Protein AF-A0AAN8WSK9-F1 (afdb_monomer_lite)

Organism: 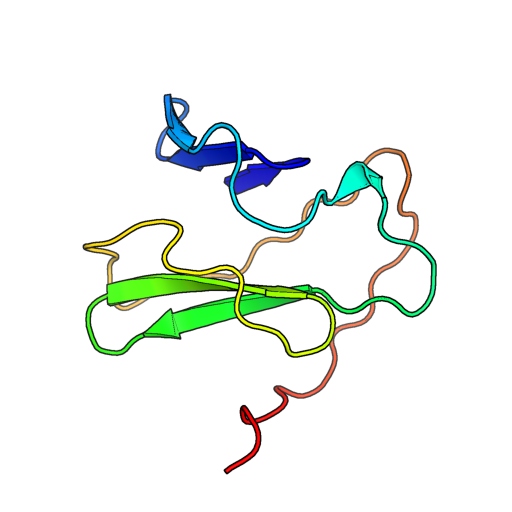Halocaridina rubra (NCBI:txid373956)

pLDDT: mean 88.68, std 9.56, range [41.25, 95.81]

InterPro domains:
  IPR006573 Neuralized homology repeat (NHR) domain [PF07177] (26-77)
  IPR006573 Neuralized homology repeat (NHR) domain [PS51065] (1-79)
  IPR013320 Concanavalin A-like lectin/glucanase domain superfamily [SSF49899] (9-77)
  IPR037962 Neuralized [PTHR12429] (16-77)
  IPR043136 B30.2/SPRY domain superfamily [G3DSA:2.60.120.920] (1-76)

Foldseek 3Di:
DDAQQFADDPNDTPDPHQAHGPVPDDPPKDKDWDQDPQGFIWIDINLHTSDTRDGDHDPDDDDDDDDDDPDDDDDDDDDDDNDD

Sequence (84 aa):
IMLGQGVLRDGRSLHEAYGCDLDKLVEGDRVGVMRTSQGDLKFYVNGECQGIAAGNLPQILYAVVDMYGKCAQVTLTAPSTPDS

Structure (mmCIF, N/CA/C/O backbone):
data_AF-A0AAN8WSK9-F1
#
_entry.id   AF-A0AAN8WSK9-F1
#
loop_
_atom_site.group_PDB
_atom_site.id
_atom_site.type_symbol
_atom_site.label_atom_id
_atom_site.label_alt_id
_atom_site.label_comp_id
_atom_site.label_asym_id
_atom_site.label_entity_id
_atom_site.label_seq_id
_atom_site.pdbx_PDB_ins_code
_atom_site.Cartn_x
_atom_site.Cartn_y
_atom_site.Cartn_z
_atom_site.occupancy
_atom_site.B_iso_or_equiv
_atom_site.auth_seq_id
_atom_site.auth_comp_id
_atom_site.auth_asym_id
_atom_site.auth_atom_id
_atom_site.pdbx_PDB_model_num
ATOM 1 N N . ILE A 1 1 ? -6.725 6.669 -0.810 1.00 87.75 1 ILE A N 1
ATOM 2 C CA . ILE A 1 1 ? -6.225 6.073 -2.072 1.00 87.75 1 ILE A CA 1
ATOM 3 C C . ILE A 1 1 ? -4.736 6.359 -2.141 1.00 87.75 1 ILE A C 1
ATOM 5 O O . ILE A 1 1 ? -4.363 7.481 -1.821 1.00 87.75 1 ILE A O 1
ATOM 9 N N . MET A 1 2 ? -3.912 5.375 -2.493 1.00 89.62 2 MET A N 1
ATOM 10 C CA . MET A 1 2 ? -2.500 5.593 -2.824 1.00 89.62 2 MET A CA 1
ATOM 11 C C . MET A 1 2 ? -2.340 5.499 -4.345 1.00 89.62 2 MET A C 1
ATOM 13 O O . MET A 1 2 ? -2.978 4.646 -4.957 1.00 89.62 2 MET A O 1
ATOM 17 N N . LEU A 1 3 ? -1.556 6.392 -4.946 1.00 89.00 3 LEU A N 1
ATOM 18 C CA . LEU A 1 3 ? -1.300 6.458 -6.390 1.00 89.00 3 LEU A CA 1
ATOM 19 C C . LEU A 1 3 ? 0.110 6.998 -6.631 1.00 89.00 3 LEU A C 1
ATOM 21 O O . LEU A 1 3 ? 0.442 8.060 -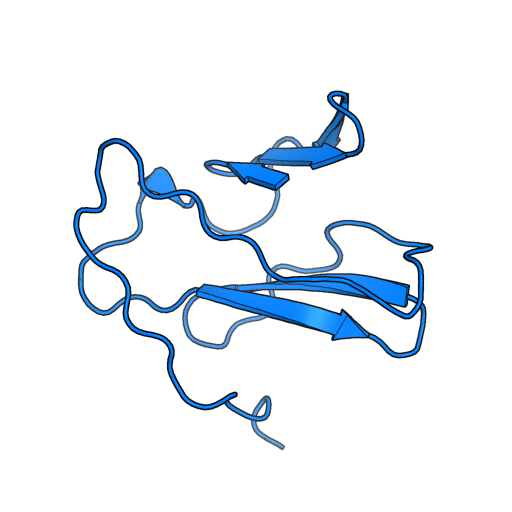6.115 1.00 89.00 3 LEU A O 1
ATOM 25 N N . GLY A 1 4 ? 0.944 6.293 -7.395 1.00 88.31 4 GLY A N 1
ATOM 26 C CA . GLY A 1 4 ? 2.369 6.629 -7.490 1.00 88.31 4 GLY A CA 1
ATOM 27 C C . GLY A 1 4 ? 2.994 6.732 -6.091 1.00 88.31 4 GLY A C 1
ATOM 28 O O . GLY A 1 4 ? 2.926 5.775 -5.321 1.00 88.31 4 GLY A O 1
ATOM 29 N N . GLN A 1 5 ? 3.504 7.914 -5.726 1.00 89.88 5 GLN A N 1
ATOM 30 C CA . GLN A 1 5 ? 3.960 8.248 -4.362 1.00 89.88 5 GLN A CA 1
ATOM 31 C C . GLN A 1 5 ? 2.941 9.063 -3.540 1.00 89.88 5 GLN A C 1
ATOM 33 O O . GLN A 1 5 ? 3.234 9.503 -2.436 1.00 89.88 5 GLN A O 1
ATOM 38 N N . GLY A 1 6 ? 1.748 9.332 -4.058 1.00 91.88 6 GLY A N 1
ATOM 39 C CA . GLY A 1 6 ? 0.747 10.174 -3.409 1.00 91.88 6 GLY A CA 1
ATOM 40 C C . GLY A 1 6 ? -0.246 9.393 -2.550 1.00 91.88 6 GLY A C 1
ATOM 41 O O . GLY A 1 6 ? -0.629 8.270 -2.881 1.00 91.88 6 GLY A O 1
ATOM 42 N N . VAL A 1 7 ? -0.743 10.023 -1.482 1.00 94.44 7 VAL A N 1
ATOM 43 C CA . VAL A 1 7 ? -1.899 9.551 -0.705 1.00 94.44 7 VAL A CA 1
ATOM 44 C C . VAL A 1 7 ? -2.991 10.612 -0.716 1.00 94.44 7 VAL A C 1
ATOM 46 O O . VAL A 1 7 ? -2.789 11.739 -0.269 1.00 94.44 7 VAL A O 1
ATOM 49 N N . LEU A 1 8 ? -4.178 10.216 -1.171 1.00 93.25 8 LEU A N 1
ATOM 50 C CA . LEU A 1 8 ? -5.398 11.017 -1.153 1.00 93.25 8 LEU A CA 1
ATOM 51 C C . LEU A 1 8 ? -6.372 10.509 -0.085 1.00 93.25 8 LEU A C 1
ATOM 53 O O . LEU A 1 8 ? -6.620 9.299 0.019 1.00 93.25 8 LEU A O 1
ATOM 57 N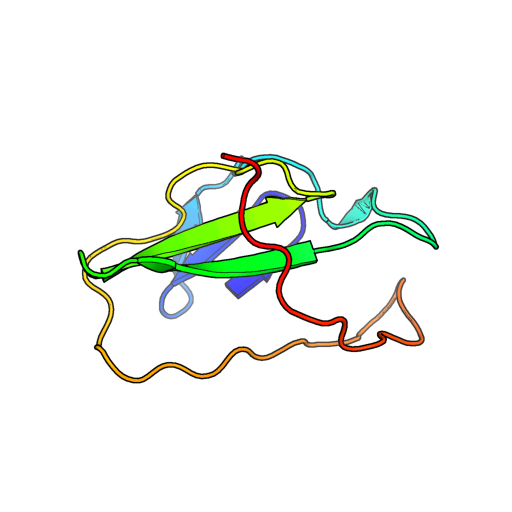 N . ARG A 1 9 ? -7.017 11.437 0.624 1.00 92.12 9 ARG A N 1
ATOM 58 C CA . ARG A 1 9 ? -8.181 11.182 1.484 1.00 92.12 9 ARG A CA 1
ATOM 59 C C . ARG A 1 9 ? -9.303 12.138 1.095 1.00 92.12 9 ARG A C 1
ATOM 61 O O . ARG A 1 9 ? -9.082 13.342 1.034 1.00 92.12 9 ARG A O 1
ATOM 68 N N . ASP A 1 10 ? -10.484 11.596 0.804 1.00 89.62 10 ASP A N 1
ATOM 69 C CA . ASP A 1 10 ? -11.674 12.376 0.427 1.00 89.62 10 ASP A CA 1
ATOM 70 C C . ASP A 1 10 ? -11.403 13.369 -0.726 1.00 89.62 10 ASP A C 1
ATOM 72 O O . ASP A 1 10 ? -11.847 14.515 -0.718 1.00 89.62 10 ASP A O 1
ATOM 76 N N . GLY A 1 11 ? -10.598 12.935 -1.706 1.00 88.56 11 GLY A N 1
ATOM 77 C CA . GLY A 1 11 ? -10.198 13.735 -2.870 1.00 88.56 11 GLY A CA 1
ATOM 78 C C . GLY A 1 11 ? -9.108 14.783 -2.612 1.00 88.56 11 GLY A C 1
ATOM 79 O O . GLY A 1 11 ? -8.751 15.512 -3.532 1.00 88.56 11 GLY A O 1
ATOM 80 N N . ARG A 1 12 ? -8.558 14.874 -1.395 1.00 91.00 12 ARG A N 1
ATOM 81 C CA . ARG A 1 12 ? -7.505 15.836 -1.025 1.00 91.00 12 ARG A CA 1
ATOM 82 C C . ARG A 1 12 ? -6.160 15.146 -0.826 1.00 91.00 12 ARG A C 1
ATOM 84 O O . ARG A 1 12 ? -6.113 14.064 -0.240 1.00 91.00 12 ARG A O 1
ATOM 91 N N . SER A 1 13 ? -5.082 15.788 -1.280 1.00 91.50 13 SER A N 1
ATOM 92 C CA . SER A 1 13 ? -3.708 15.322 -1.047 1.00 91.50 13 SER A CA 1
ATOM 93 C C . SER A 1 13 ? -3.373 15.402 0.436 1.00 91.50 13 SER A C 1
ATOM 95 O O . SER A 1 13 ? -3.498 16.460 1.050 1.00 91.50 13 SER A O 1
ATOM 97 N N . LEU A 1 14 ? -2.999 14.261 1.008 1.00 91.69 14 LEU A N 1
ATOM 98 C CA . LEU A 1 14 ? -2.514 14.143 2.379 1.00 91.69 14 LEU A CA 1
ATOM 99 C C . LEU A 1 14 ? -0.991 13.982 2.402 1.00 91.69 14 LEU A C 1
ATOM 101 O O . LEU A 1 14 ? -0.325 14.561 3.255 1.00 91.69 14 LEU A O 1
ATOM 105 N N . HIS A 1 15 ? -0.449 13.236 1.436 1.00 89.75 15 HIS A N 1
ATOM 106 C CA . HIS A 1 15 ? 0.986 13.088 1.214 1.00 89.75 15 HIS A CA 1
ATOM 107 C C . HIS A 1 15 ? 1.295 13.145 -0.282 1.00 89.75 15 HIS A C 1
ATOM 109 O O . HIS A 1 15 ? 0.605 12.505 -1.072 1.00 89.75 15 HIS A O 1
ATOM 115 N N . GLU A 1 16 ? 2.359 13.855 -0.654 1.00 86.62 16 GLU A N 1
ATOM 116 C CA . GLU A 1 16 ? 2.823 13.960 -2.049 1.00 86.62 16 GLU A CA 1
ATOM 117 C C . GLU A 1 16 ? 4.034 13.057 -2.348 1.00 86.62 16 GLU A C 1
ATOM 119 O O . GLU A 1 16 ? 4.295 12.744 -3.504 1.00 86.62 16 GLU A O 1
ATOM 124 N N . ALA A 1 17 ? 4.748 12.610 -1.308 1.00 88.19 17 ALA A N 1
ATOM 125 C CA . ALA A 1 17 ? 5.930 11.748 -1.399 1.00 88.19 17 ALA A CA 1
ATOM 126 C C . ALA A 1 17 ? 5.906 10.655 -0.312 1.00 88.19 17 ALA A C 1
ATOM 128 O O . ALA A 1 17 ? 6.787 10.552 0.541 1.00 88.19 17 ALA A O 1
ATOM 129 N N . TYR A 1 18 ? 4.834 9.874 -0.298 1.00 88.12 18 TYR A N 1
ATOM 130 C CA . TYR A 1 18 ? 4.642 8.726 0.574 1.00 88.12 18 TYR A CA 1
ATOM 131 C C . TYR A 1 18 ? 5.343 7.485 0.009 1.00 88.12 18 TYR A C 1
ATOM 133 O O . TYR A 1 18 ? 4.828 6.808 -0.878 1.00 88.12 18 TYR A O 1
ATOM 141 N N . GLY A 1 19 ? 6.518 7.188 0.566 1.00 88.75 19 GLY A N 1
ATOM 142 C CA . GLY A 1 19 ? 7.221 5.921 0.371 1.00 88.75 19 GLY A CA 1
ATOM 143 C C . GLY A 1 19 ? 7.554 5.582 -1.085 1.00 88.75 19 GLY A C 1
ATOM 144 O O . GLY A 1 19 ? 7.891 6.451 -1.898 1.00 88.75 19 GLY A O 1
ATOM 145 N N . CYS A 1 20 ? 7.512 4.282 -1.374 1.00 90.25 20 CYS A N 1
ATOM 146 C CA . CYS A 1 20 ? 7.786 3.716 -2.686 1.00 90.25 20 CYS A CA 1
ATOM 147 C C . CYS A 1 20 ? 6.749 4.154 -3.730 1.00 90.25 20 CYS A C 1
ATOM 149 O O . CYS A 1 20 ? 5.556 4.263 -3.453 1.00 90.25 20 CYS A O 1
ATOM 151 N N . ASP A 1 21 ? 7.231 4.373 -4.950 1.00 90.38 21 ASP A N 1
ATOM 152 C CA . ASP A 1 21 ? 6.416 4.762 -6.089 1.00 90.38 21 ASP A CA 1
ATOM 153 C C . ASP A 1 21 ? 5.735 3.542 -6.713 1.00 90.38 21 ASP A C 1
ATOM 155 O O . ASP A 1 21 ? 6.404 2.689 -7.304 1.00 90.38 21 ASP A O 1
ATOM 159 N N . LEU A 1 22 ? 4.404 3.481 -6.620 1.00 88.38 22 LEU A N 1
ATOM 160 C CA . LEU A 1 22 ? 3.622 2.400 -7.222 1.00 88.38 22 LEU A CA 1
ATOM 161 C C . LEU A 1 22 ? 3.834 2.291 -8.743 1.00 88.38 22 LEU A C 1
ATOM 163 O O . LEU A 1 22 ? 3.683 1.206 -9.297 1.00 88.38 22 LEU A O 1
ATOM 167 N N . ASP A 1 23 ? 4.231 3.375 -9.420 1.00 89.25 23 ASP A N 1
ATOM 168 C CA . ASP A 1 23 ? 4.501 3.372 -10.862 1.00 89.25 23 ASP A CA 1
ATOM 169 C C . ASP A 1 23 ? 5.771 2.614 -11.269 1.00 89.25 23 ASP A C 1
ATOM 171 O O . ASP A 1 23 ? 5.975 2.381 -12.469 1.00 89.25 23 ASP A O 1
ATOM 175 N N . LYS A 1 24 ? 6.618 2.267 -10.292 1.00 90.38 24 LYS A N 1
ATOM 176 C CA . LYS A 1 24 ? 7.885 1.547 -10.477 1.00 90.38 24 LYS A CA 1
ATOM 177 C C . LYS A 1 24 ? 7.792 0.062 -10.139 1.00 90.38 24 LYS A C 1
ATOM 179 O O . LYS A 1 24 ? 8.782 -0.640 -10.328 1.00 90.38 24 LYS A O 1
ATOM 184 N N . LEU A 1 25 ? 6.647 -0.398 -9.638 1.00 90.81 25 LEU A N 1
ATOM 185 C CA . LEU A 1 25 ? 6.453 -1.804 -9.309 1.00 90.81 25 LEU A CA 1
ATOM 186 C C . LEU A 1 25 ? 6.435 -2.656 -10.576 1.00 90.81 25 LEU A C 1
ATOM 188 O O . LEU A 1 25 ? 5.889 -2.259 -11.609 1.00 90.81 25 LEU A O 1
ATOM 192 N N . VAL A 1 26 ? 7.023 -3.840 -10.473 1.00 91.88 26 VAL A N 1
ATOM 193 C CA . VAL A 1 26 ? 7.109 -4.819 -11.557 1.00 91.88 26 VAL A CA 1
ATOM 194 C C . VAL A 1 26 ? 6.461 -6.140 -11.150 1.00 91.88 26 VAL A C 1
ATOM 196 O O . VAL A 1 26 ? 6.020 -6.329 -10.016 1.00 91.88 26 VAL A O 1
ATOM 199 N N . GLU A 1 27 ? 6.363 -7.069 -12.099 1.00 91.88 27 GLU A N 1
ATOM 200 C CA . GLU A 1 27 ? 5.853 -8.408 -11.819 1.00 91.88 27 GLU A CA 1
ATOM 201 C C . GLU A 1 27 ? 6.638 -9.070 -10.674 1.00 91.88 27 GLU A C 1
ATOM 203 O O . GLU A 1 27 ? 7.868 -9.087 -10.667 1.00 91.88 27 GLU A O 1
ATOM 208 N N . GLY A 1 28 ? 5.905 -9.617 -9.701 1.00 91.56 28 GLY A N 1
ATOM 209 C CA . GLY A 1 28 ? 6.464 -10.246 -8.503 1.00 91.56 28 GLY A CA 1
ATOM 210 C C . GLY A 1 28 ? 6.517 -9.339 -7.270 1.00 91.56 28 GLY A C 1
ATOM 211 O O . GLY A 1 28 ? 6.564 -9.867 -6.153 1.00 91.56 28 GLY A O 1
ATOM 212 N N . ASP A 1 29 ? 6.432 -8.016 -7.441 1.00 93.44 29 ASP A N 1
ATOM 213 C CA . ASP A 1 29 ? 6.316 -7.094 -6.311 1.00 93.44 29 ASP A CA 1
ATOM 214 C C . ASP A 1 29 ? 4.967 -7.249 -5.600 1.00 93.44 29 ASP A C 1
ATOM 216 O O . ASP A 1 29 ? 3.930 -7.553 -6.197 1.00 93.44 29 ASP A O 1
ATOM 220 N N . ARG A 1 30 ? 4.978 -7.033 -4.284 1.00 93.38 30 ARG A N 1
ATOM 221 C CA . ARG A 1 30 ? 3.811 -7.203 -3.415 1.00 93.38 30 ARG A CA 1
ATOM 222 C C . ARG A 1 30 ? 3.469 -5.906 -2.708 1.00 93.38 30 ARG A C 1
ATOM 224 O O . ARG A 1 30 ? 4.315 -5.330 -2.029 1.00 93.38 30 ARG A O 1
ATOM 231 N N . VAL A 1 31 ? 2.203 -5.506 -2.793 1.00 93.19 31 VAL A N 1
ATOM 232 C CA . VAL A 1 31 ? 1.657 -4.373 -2.040 1.00 93.19 31 VAL A CA 1
ATOM 233 C C . VAL A 1 31 ? 0.707 -4.887 -0.968 1.00 93.19 31 VAL A C 1
ATOM 235 O O . VAL A 1 31 ? -0.200 -5.670 -1.247 1.00 93.19 31 VAL A O 1
ATOM 238 N N . GLY A 1 32 ? 0.913 -4.433 0.263 1.00 93.44 32 GLY A N 1
ATOM 239 C CA . GLY A 1 32 ? 0.041 -4.704 1.399 1.00 93.44 32 GLY A CA 1
ATOM 240 C C . GLY A 1 32 ? -0.626 -3.433 1.911 1.00 93.44 32 GLY A C 1
ATOM 241 O O . GLY A 1 32 ? -0.082 -2.335 1.794 1.00 93.44 32 GLY A O 1
ATOM 242 N N . VAL A 1 33 ? -1.794 -3.587 2.530 1.00 93.31 33 VAL A N 1
ATOM 243 C CA . VAL A 1 33 ? -2.493 -2.514 3.244 1.00 93.31 33 VAL A CA 1
ATOM 244 C C . VAL A 1 33 ? -2.943 -3.025 4.606 1.00 93.31 33 VAL A C 1
ATOM 246 O O . VAL A 1 33 ? -3.461 -4.133 4.723 1.00 93.31 33 VAL A O 1
ATOM 249 N N . MET A 1 34 ? -2.744 -2.217 5.644 1.00 93.25 34 MET A N 1
ATOM 250 C CA . MET A 1 34 ? -3.127 -2.563 7.008 1.00 93.25 34 MET A CA 1
ATOM 251 C C . MET A 1 34 ? -3.744 -1.367 7.718 1.00 93.25 34 MET A C 1
ATOM 253 O O . MET A 1 34 ? -3.199 -0.262 7.693 1.00 93.25 34 MET A O 1
ATOM 257 N N . ARG A 1 35 ? -4.854 -1.619 8.413 1.00 94.38 35 ARG A N 1
ATOM 258 C CA . ARG A 1 35 ? -5.386 -0.720 9.436 1.00 94.38 35 ARG A CA 1
ATOM 259 C C . ARG A 1 35 ? -4.893 -1.188 10.804 1.00 94.38 35 ARG A C 1
ATOM 261 O O . ARG A 1 35 ? -5.176 -2.315 11.203 1.00 94.38 35 ARG A O 1
ATOM 268 N N . THR A 1 36 ? -4.191 -0.334 11.539 1.00 93.62 36 THR A N 1
ATOM 269 C CA . THR A 1 36 ? -3.758 -0.632 12.912 1.00 93.62 36 THR A CA 1
ATOM 270 C C . THR A 1 36 ? -4.940 -0.582 13.887 1.00 93.62 36 THR A C 1
ATOM 272 O O . THR A 1 36 ? -5.991 -0.002 13.601 1.00 93.62 36 THR A O 1
ATOM 275 N N . SER A 1 37 ? -4.767 -1.140 15.087 1.00 93.06 37 SER A N 1
ATOM 276 C CA . SER A 1 37 ? -5.747 -1.005 16.176 1.00 93.06 37 SER A CA 1
ATOM 277 C C . SER A 1 37 ? -5.982 0.455 16.587 1.00 93.06 37 SER A C 1
ATOM 279 O O . SER A 1 37 ? -7.106 0.800 16.946 1.00 93.06 37 SER A O 1
ATOM 281 N N . GLN A 1 38 ? -4.967 1.315 16.440 1.00 94.88 38 GLN A N 1
ATOM 282 C CA . GLN A 1 38 ? -5.030 2.760 16.702 1.00 94.88 38 GLN A CA 1
ATOM 283 C C . GLN A 1 38 ? -5.754 3.554 15.598 1.00 94.88 38 GLN A C 1
ATOM 285 O O . GLN A 1 38 ? -5.984 4.749 15.742 1.00 94.88 38 GLN A O 1
ATOM 290 N N . GLY A 1 39 ? -6.161 2.898 14.504 1.00 95.31 39 GLY A N 1
ATOM 291 C CA . GLY A 1 39 ? -6.858 3.551 13.396 1.00 95.31 39 GLY A CA 1
ATOM 292 C C . GLY A 1 39 ? -5.934 4.214 12.376 1.00 95.31 39 GLY A C 1
ATOM 293 O O . GLY A 1 39 ? -6.395 5.085 11.639 1.00 95.31 39 GLY A O 1
ATOM 294 N N . ASP A 1 40 ? -4.670 3.793 12.303 1.00 95.81 40 ASP A N 1
ATOM 295 C CA . ASP A 1 40 ? -3.732 4.236 11.269 1.00 95.81 40 ASP A CA 1
ATOM 296 C C . ASP A 1 40 ? -3.789 3.322 10.047 1.00 95.81 40 ASP A C 1
ATOM 298 O O . ASP A 1 40 ? -3.825 2.098 10.179 1.00 95.81 40 ASP A O 1
ATOM 302 N N . LEU A 1 41 ? -3.721 3.906 8.856 1.00 94.81 41 LEU A N 1
ATOM 303 C CA . LEU A 1 41 ? -3.482 3.208 7.600 1.00 94.81 41 LEU A CA 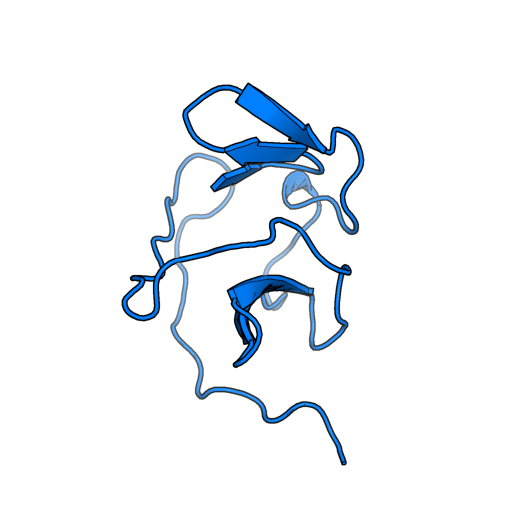1
ATOM 304 C C . LEU A 1 41 ? -1.991 3.161 7.312 1.00 94.81 41 LEU A C 1
ATOM 306 O O . LEU A 1 41 ? -1.325 4.197 7.322 1.00 94.81 41 LEU A O 1
ATOM 310 N N . LYS A 1 42 ? -1.487 1.977 6.989 1.00 94.56 42 LYS A N 1
ATOM 311 C CA . LYS A 1 42 ? -0.116 1.773 6.526 1.00 94.56 42 LYS A CA 1
ATOM 312 C C . LYS A 1 42 ? -0.134 0.939 5.256 1.00 94.56 42 LYS A C 1
ATOM 314 O O . LYS A 1 42 ? -0.873 -0.046 5.180 1.00 94.56 42 LYS A O 1
ATOM 319 N N . PHE A 1 43 ? 0.686 1.325 4.288 1.00 94.06 43 PHE A N 1
ATOM 320 C CA . PHE A 1 43 ? 0.988 0.500 3.127 1.00 94.06 43 PHE A CA 1
ATOM 321 C C . PHE A 1 43 ? 2.334 -0.189 3.304 1.00 94.06 43 PHE A C 1
ATOM 323 O O . PHE A 1 43 ? 3.210 0.280 4.037 1.00 94.06 43 PHE A O 1
ATOM 330 N N . TYR A 1 44 ? 2.472 -1.312 2.617 1.00 93.69 44 TYR A N 1
ATOM 331 C CA . TYR A 1 44 ? 3.659 -2.146 2.618 1.00 93.69 44 TYR A CA 1
ATOM 332 C C . TYR A 1 44 ? 4.058 -2.429 1.181 1.00 93.69 44 TYR A C 1
ATOM 334 O O . TYR A 1 44 ? 3.186 -2.711 0.363 1.00 93.69 44 TYR A O 1
ATOM 342 N N . VAL A 1 45 ? 5.353 -2.397 0.891 1.00 94.00 45 VAL A N 1
ATOM 343 C CA . VAL A 1 45 ? 5.901 -2.838 -0.395 1.00 94.00 45 VAL A CA 1
ATOM 344 C C . VAL A 1 45 ? 6.948 -3.897 -0.105 1.00 94.00 45 VAL A C 1
ATOM 346 O O . VAL A 1 45 ? 7.863 -3.658 0.674 1.00 94.00 45 VAL A O 1
ATOM 349 N N . ASN A 1 46 ? 6.767 -5.094 -0.663 1.00 92.75 46 ASN A N 1
ATOM 350 C CA . ASN A 1 46 ? 7.632 -6.256 -0.445 1.00 92.75 46 ASN A CA 1
ATOM 351 C C . ASN A 1 46 ? 7.880 -6.582 1.041 1.00 92.75 46 ASN A C 1
ATOM 353 O O . ASN A 1 46 ? 8.948 -7.046 1.420 1.00 92.75 46 ASN A O 1
ATOM 357 N N . GLY A 1 47 ? 6.866 -6.352 1.883 1.00 91.69 47 GLY A N 1
ATOM 358 C CA . GLY A 1 47 ? 6.930 -6.567 3.334 1.00 91.69 47 GLY A CA 1
ATOM 359 C C . GLY A 1 47 ? 7.418 -5.356 4.137 1.00 91.69 47 GLY A C 1
ATOM 360 O O . GLY A 1 47 ? 7.206 -5.311 5.346 1.00 91.69 47 GLY A O 1
ATOM 361 N N . GLU A 1 48 ? 7.975 -4.330 3.493 1.00 92.62 48 GLU A N 1
ATOM 362 C CA . GLU A 1 48 ? 8.482 -3.140 4.178 1.00 92.62 48 GLU A CA 1
ATOM 363 C C . GLU A 1 48 ? 7.396 -2.080 4.380 1.00 92.62 48 GLU A C 1
ATOM 365 O O . GLU A 1 48 ? 6.723 -1.653 3.436 1.00 92.62 48 GLU A O 1
ATOM 370 N N . CYS A 1 49 ? 7.246 -1.617 5.623 1.00 93.00 49 CYS A N 1
ATOM 371 C CA . CYS A 1 49 ? 6.287 -0.583 6.003 1.00 93.00 49 CYS A CA 1
ATOM 372 C C . CYS A 1 49 ? 6.684 0.789 5.437 1.00 93.00 49 CYS A C 1
ATOM 374 O O . CYS A 1 49 ? 7.742 1.315 5.765 1.00 93.00 49 CYS A O 1
ATOM 376 N N . GLN A 1 50 ? 5.777 1.426 4.694 1.00 94.19 50 GLN A N 1
ATOM 377 C CA . GLN A 1 50 ? 5.994 2.743 4.074 1.00 94.19 50 GLN A CA 1
ATOM 378 C C . GLN A 1 50 ? 5.679 3.927 5.013 1.00 94.19 50 GLN A C 1
ATOM 380 O O . GLN A 1 50 ? 5.794 5.088 4.632 1.00 94.19 50 GLN A O 1
ATOM 385 N N . GLY A 1 51 ? 5.273 3.644 6.255 1.00 94.00 51 GLY A N 1
ATOM 386 C CA . GLY A 1 51 ? 4.885 4.642 7.257 1.00 94.00 51 GLY A CA 1
ATOM 387 C C . GLY A 1 51 ? 3.370 4.844 7.353 1.00 94.00 51 GLY A C 1
ATOM 388 O O . GLY A 1 51 ? 2.590 4.122 6.730 1.00 94.00 51 GLY A O 1
ATOM 389 N N . ILE A 1 52 ? 2.938 5.808 8.170 1.00 95.25 52 ILE A N 1
ATOM 390 C CA . ILE A 1 52 ? 1.512 6.132 8.346 1.00 95.25 52 ILE A CA 1
ATOM 391 C C . ILE A 1 52 ? 1.044 6.978 7.161 1.00 95.25 52 ILE A C 1
ATOM 393 O O . ILE A 1 52 ? 1.548 8.074 6.955 1.00 95.25 52 ILE A O 1
ATOM 397 N N . ALA A 1 53 ? 0.074 6.462 6.409 1.00 94.44 53 ALA A N 1
ATOM 398 C CA . ALA A 1 53 ? -0.545 7.147 5.277 1.00 94.44 53 ALA A CA 1
ATOM 399 C C . ALA A 1 53 ? -1.740 8.015 5.689 1.00 94.44 53 ALA A C 1
ATOM 401 O O . ALA A 1 53 ? -2.037 9.005 5.036 1.00 94.44 53 ALA A O 1
ATOM 402 N N . ALA A 1 54 ? -2.485 7.609 6.719 1.00 94.62 54 ALA A N 1
ATOM 403 C CA . ALA A 1 54 ? -3.623 8.352 7.258 1.00 94.62 54 ALA A CA 1
ATOM 404 C C . ALA A 1 54 ? -3.951 7.857 8.671 1.00 94.62 54 ALA A C 1
ATOM 406 O O . ALA A 1 54 ? -3.834 6.665 8.932 1.00 94.62 54 ALA A O 1
ATOM 407 N N . GLY A 1 55 ? -4.404 8.745 9.556 1.00 94.81 55 GLY A N 1
ATOM 408 C CA . GLY A 1 55 ? -4.865 8.396 10.906 1.00 94.81 55 GLY A CA 1
ATOM 409 C C . GLY A 1 55 ? -6.373 8.575 11.098 1.00 94.81 55 GLY A C 1
ATOM 410 O O . GLY A 1 55 ? -7.075 9.122 10.234 1.00 94.81 55 GLY A O 1
ATOM 411 N N . ASN A 1 56 ? -6.860 8.174 12.275 1.00 94.62 56 ASN A N 1
ATOM 412 C CA . ASN A 1 56 ? -8.255 8.322 12.706 1.00 94.62 56 ASN A CA 1
ATOM 413 C C . ASN A 1 56 ? -9.260 7.656 11.751 1.00 94.62 56 ASN A C 1
ATOM 415 O O . ASN A 1 56 ? -10.248 8.270 11.336 1.00 94.62 56 ASN A O 1
ATOM 419 N N . LEU A 1 57 ? -8.984 6.412 11.354 1.00 94.44 57 LEU A N 1
ATOM 420 C CA . LEU A 1 57 ? -9.862 5.644 10.477 1.00 94.44 57 LEU A CA 1
ATOM 421 C C . LEU A 1 57 ? -10.882 4.778 11.236 1.00 94.44 57 LEU A C 1
ATOM 423 O O . LEU A 1 57 ? -10.554 4.193 12.281 1.00 94.44 57 LEU A O 1
ATOM 427 N N . PRO A 1 58 ? -12.105 4.622 10.684 1.00 94.38 58 PRO A N 1
ATOM 428 C CA . PRO A 1 58 ? -13.151 3.789 11.275 1.00 94.38 58 PRO A CA 1
ATOM 429 C C . PRO A 1 58 ? -12.704 2.329 11.382 1.00 94.38 58 PRO A C 1
ATOM 431 O O . PRO A 1 58 ? -11.811 1.893 10.659 1.00 94.38 58 PRO A O 1
ATOM 434 N N . GLN A 1 59 ? -13.312 1.572 12.301 1.00 91.38 59 GLN A N 1
ATOM 435 C CA . GLN A 1 59 ? -12.938 0.174 12.565 1.00 91.38 59 GLN A CA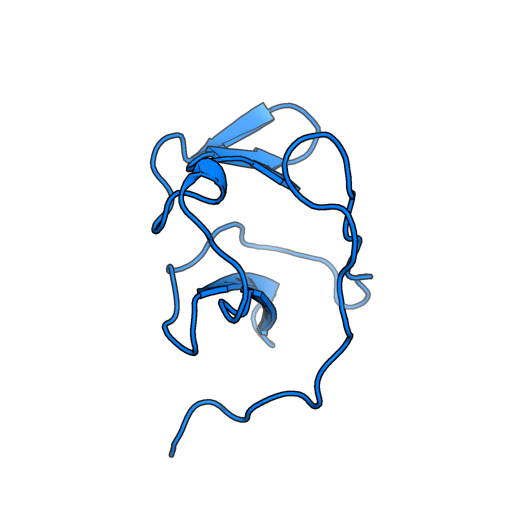 1
ATOM 436 C C . GLN A 1 59 ? -13.140 -0.744 11.361 1.00 91.38 59 GLN A C 1
ATOM 438 O O . GLN A 1 59 ? -12.308 -1.612 11.109 1.00 91.38 59 GLN A O 1
ATOM 443 N N . ILE A 1 60 ? -14.227 -0.535 10.622 1.00 92.19 60 ILE A N 1
ATOM 444 C CA . ILE A 1 60 ? -14.565 -1.329 9.447 1.00 92.19 60 ILE A CA 1
ATOM 445 C C . ILE A 1 60 ? -14.087 -0.573 8.212 1.00 92.19 60 ILE A C 1
ATOM 447 O O . ILE A 1 60 ? -14.516 0.551 7.956 1.00 92.19 60 ILE A O 1
ATOM 451 N N . LEU A 1 61 ? -13.200 -1.210 7.455 1.00 92.38 61 LEU A N 1
ATOM 452 C CA . LEU A 1 61 ? -12.686 -0.739 6.176 1.00 92.38 61 LEU A CA 1
ATOM 453 C C . LEU A 1 61 ? -12.605 -1.913 5.210 1.00 92.38 61 LEU A C 1
ATOM 455 O O . LEU A 1 61 ? -12.427 -3.057 5.625 1.00 92.38 61 LEU A O 1
ATOM 459 N N . TYR A 1 62 ? -12.661 -1.598 3.922 1.00 91.69 62 TYR A N 1
ATOM 460 C CA . TYR A 1 62 ? -12.454 -2.559 2.850 1.00 91.69 62 TYR A CA 1
ATOM 461 C C . TYR A 1 62 ? -11.241 -2.136 2.033 1.00 91.69 62 TYR A C 1
ATOM 463 O O . TYR A 1 62 ? -11.102 -0.964 1.675 1.00 91.69 62 TYR A O 1
ATOM 471 N N . ALA A 1 63 ? -10.359 -3.092 1.751 1.00 91.44 63 ALA A N 1
ATOM 472 C CA . ALA A 1 63 ? -9.289 -2.886 0.794 1.00 91.44 63 ALA A CA 1
ATOM 473 C C . ALA A 1 63 ? -9.891 -2.903 -0.614 1.00 91.44 63 ALA A C 1
ATOM 475 O O . ALA A 1 63 ? -10.582 -3.851 -0.986 1.00 91.44 63 ALA A O 1
ATOM 476 N N . VAL A 1 64 ? -9.630 -1.850 -1.381 1.00 92.19 64 VAL A N 1
ATOM 477 C CA . VAL A 1 64 ? -10.017 -1.754 -2.788 1.00 92.19 64 VAL A CA 1
ATOM 478 C C . VAL A 1 64 ? -8.742 -1.626 -3.597 1.00 92.19 64 VAL A C 1
ATOM 480 O O . VAL A 1 64 ? -7.888 -0.795 -3.284 1.00 92.19 64 VAL A O 1
ATOM 483 N N . VAL A 1 65 ? -8.627 -2.462 -4.621 1.00 90.75 65 VAL A N 1
ATOM 484 C CA . VAL A 1 65 ? -7.564 -2.388 -5.616 1.00 90.75 65 VAL A CA 1
ATOM 485 C C . VAL A 1 65 ? -8.217 -1.979 -6.921 1.00 90.75 65 VAL A C 1
ATOM 487 O O . VAL A 1 65 ? -9.167 -2.623 -7.362 1.00 90.75 65 VAL A O 1
ATOM 490 N N . ASP A 1 66 ? -7.715 -0.901 -7.505 1.00 88.31 66 ASP A N 1
ATOM 491 C CA . ASP A 1 66 ? -8.082 -0.487 -8.849 1.00 88.31 66 ASP A CA 1
ATOM 492 C C . ASP A 1 66 ? -6.957 -0.900 -9.800 1.00 88.31 66 ASP A C 1
ATOM 494 O O . ASP A 1 66 ? -5.786 -0.601 -9.556 1.00 88.31 66 ASP A O 1
ATOM 498 N N . MET A 1 67 ? -7.311 -1.642 -10.846 1.00 83.12 67 MET A N 1
ATOM 499 C CA . MET A 1 67 ? -6.380 -2.083 -11.877 1.00 83.12 67 MET A CA 1
ATOM 500 C C . MET A 1 67 ? -6.686 -1.310 -13.149 1.00 83.12 67 MET A C 1
ATOM 502 O O . MET A 1 67 ? -7.638 -1.611 -13.868 1.00 83.12 67 MET A O 1
ATOM 506 N N . TYR A 1 68 ? -5.849 -0.319 -13.431 1.00 77.50 68 TYR A N 1
ATOM 507 C CA . TYR A 1 68 ? -5.903 0.438 -14.668 1.00 77.50 68 TYR A CA 1
ATOM 508 C C . TYR A 1 68 ? -4.483 0.757 -15.147 1.00 77.50 68 TYR A C 1
ATOM 510 O O . TYR A 1 68 ? -3.610 1.120 -14.359 1.00 77.50 68 TYR A O 1
ATOM 518 N N . GLY A 1 69 ? -4.229 0.626 -16.451 1.00 81.06 69 GLY A N 1
ATOM 519 C CA . GLY A 1 69 ? -2.934 0.954 -17.053 1.00 81.06 69 GLY A CA 1
ATOM 520 C C . GLY A 1 69 ? -1.894 -0.169 -16.958 1.00 81.06 69 GLY A C 1
ATOM 521 O O . GLY A 1 69 ? -2.023 -1.182 -17.638 1.00 81.06 69 GLY A O 1
ATOM 522 N N . LYS A 1 70 ? -0.820 0.041 -16.180 1.00 77.06 70 LYS A N 1
ATOM 523 C CA . LYS A 1 70 ? 0.415 -0.781 -16.189 1.00 77.06 70 LYS A CA 1
ATOM 524 C C . LYS A 1 70 ? 0.284 -2.175 -15.557 1.00 77.06 70 LYS A C 1
ATOM 526 O O . LYS A 1 70 ? 1.210 -2.972 -15.662 1.00 77.06 70 LYS A O 1
ATOM 531 N N . CYS A 1 71 ? -0.831 -2.469 -14.894 1.00 81.31 71 CYS A N 1
ATOM 532 C CA . CYS A 1 71 ? -1.088 -3.751 -14.243 1.00 81.31 71 CYS A CA 1
ATOM 533 C C . CYS A 1 71 ? -2.306 -4.424 -14.887 1.00 81.31 71 CYS A C 1
ATOM 535 O O . CYS A 1 71 ? -3.352 -3.793 -15.027 1.00 81.31 71 CYS A O 1
ATOM 537 N N . ALA A 1 72 ? -2.167 -5.696 -15.272 1.00 84.12 72 ALA A N 1
ATOM 538 C CA . ALA A 1 72 ? -3.234 -6.473 -15.911 1.00 84.12 72 ALA A CA 1
ATOM 539 C C . ALA A 1 72 ? -3.899 -7.490 -14.968 1.00 84.12 72 ALA A C 1
ATOM 541 O O . ALA A 1 72 ? -5.052 -7.861 -15.172 1.00 84.12 72 ALA A O 1
ATOM 542 N N . GLN A 1 73 ? -3.175 -7.954 -13.949 1.00 89.50 73 GLN A N 1
ATOM 543 C CA . GLN A 1 73 ? -3.651 -8.951 -13.001 1.00 89.50 73 GLN A CA 1
ATOM 544 C C . GLN A 1 73 ? -3.002 -8.721 -11.639 1.00 89.50 73 GLN A C 1
ATOM 546 O O . GLN A 1 73 ? -1.803 -8.462 -11.545 1.00 89.50 73 GLN A O 1
ATOM 551 N N . VAL A 1 74 ? -3.789 -8.917 -10.585 1.00 90.88 74 VAL A N 1
ATOM 552 C CA . VAL A 1 74 ? -3.295 -9.071 -9.218 1.00 90.88 74 VAL A CA 1
ATOM 553 C C . VAL A 1 74 ? -3.775 -10.395 -8.647 1.00 90.88 74 VAL A C 1
ATOM 555 O O . VAL A 1 74 ? -4.842 -10.897 -9.001 1.00 90.88 74 VAL A O 1
ATOM 558 N N . THR A 1 75 ? -2.990 -10.946 -7.730 1.00 92.88 75 THR A N 1
ATOM 559 C CA . THR A 1 75 ? -3.349 -12.147 -6.977 1.00 92.88 75 THR A CA 1
ATOM 560 C C . THR A 1 75 ? -3.364 -11.789 -5.502 1.00 92.88 75 THR A C 1
ATOM 562 O O . THR A 1 75 ? -2.396 -11.230 -4.989 1.00 92.88 75 THR A O 1
ATOM 565 N N . LEU A 1 76 ? -4.455 -12.111 -4.809 1.00 91.12 76 LEU A N 1
ATOM 566 C CA . LEU A 1 76 ? -4.509 -11.961 -3.359 1.00 91.12 76 LEU A CA 1
ATOM 567 C C . LEU A 1 76 ? -3.625 -13.028 -2.713 1.00 91.12 76 LEU A C 1
ATOM 569 O O . LEU A 1 76 ? -3.823 -14.223 -2.927 1.00 91.12 76 LEU A O 1
ATOM 573 N N . THR A 1 77 ? -2.654 -12.595 -1.915 1.00 89.56 77 THR A N 1
ATOM 574 C CA . THR A 1 77 ? -1.801 -13.488 -1.130 1.00 89.56 77 THR A CA 1
ATOM 575 C C . THR A 1 77 ? -2.302 -13.586 0.305 1.00 89.56 77 THR A C 1
ATOM 577 O O . THR A 1 77 ? -3.007 -12.701 0.793 1.00 89.56 77 THR A O 1
ATOM 580 N N . ALA A 1 78 ? -1.904 -14.647 1.012 1.00 85.12 78 ALA A N 1
ATOM 581 C CA . ALA A 1 78 ? -2.100 -14.708 2.455 1.00 85.12 78 ALA A CA 1
ATOM 582 C C . ALA A 1 78 ? -1.438 -13.488 3.129 1.00 85.12 78 ALA A C 1
ATOM 584 O O . ALA A 1 78 ? -0.395 -13.023 2.650 1.00 85.12 78 ALA A O 1
ATOM 585 N N . PRO A 1 79 ? -2.020 -12.960 4.219 1.00 75.62 79 PRO A N 1
ATOM 586 C CA . PRO A 1 79 ? -1.387 -11.893 4.975 1.00 75.62 79 PRO A CA 1
ATOM 587 C C . PRO A 1 79 ? -0.045 -12.399 5.510 1.00 75.62 79 PRO A C 1
ATOM 589 O O . PRO A 1 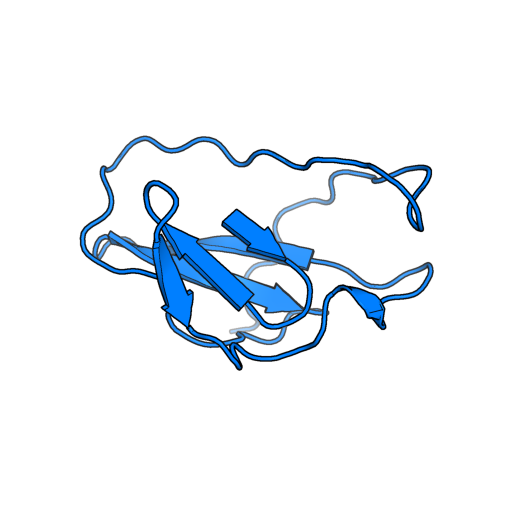79 ? 0.002 -13.360 6.276 1.00 75.62 79 PRO A O 1
ATOM 592 N N . SER A 1 80 ? 1.049 -11.760 5.103 1.00 67.81 80 SER A N 1
ATOM 593 C CA . SER A 1 80 ? 2.332 -11.938 5.770 1.00 67.81 80 SER A CA 1
ATOM 594 C C . SER A 1 80 ? 2.250 -11.214 7.109 1.00 67.81 80 SER A C 1
ATOM 596 O O . SER A 1 80 ? 2.054 -9.997 7.143 1.00 67.81 80 SER A O 1
ATOM 598 N N . THR A 1 81 ? 2.378 -11.943 8.215 1.00 58.38 81 THR A N 1
ATOM 599 C CA . THR A 1 81 ? 2.723 -11.312 9.490 1.00 58.38 81 THR A CA 1
ATOM 600 C C . THR A 1 81 ? 4.028 -10.545 9.277 1.00 58.38 81 THR A C 1
ATOM 602 O O . THR A 1 81 ? 4.942 -11.128 8.693 1.00 58.38 81 THR A O 1
ATOM 605 N N . PRO A 1 82 ? 4.138 -9.264 9.677 1.00 55.75 82 PRO A N 1
ATOM 606 C CA . PRO A 1 82 ? 5.443 -8.614 9.719 1.00 55.75 82 PRO A CA 1
ATOM 607 C C . PRO A 1 82 ? 6.340 -9.510 10.576 1.00 55.75 82 PRO A C 1
ATOM 609 O O . PRO A 1 82 ? 5.899 -9.903 11.660 1.00 55.75 82 PRO A O 1
ATOM 612 N N . ASP A 1 83 ? 7.502 -9.912 10.056 1.00 53.03 83 ASP A N 1
ATOM 613 C CA . ASP A 1 83 ? 8.431 -10.794 10.767 1.00 53.03 83 ASP A CA 1
ATOM 614 C C . ASP A 1 83 ? 8.613 -10.314 12.217 1.00 53.03 83 ASP A C 1
ATOM 616 O O . ASP A 1 83 ? 8.747 -9.113 12.477 1.00 53.03 83 ASP A O 1
ATOM 620 N N . SER A 1 84 ? 8.510 -11.265 13.152 1.00 41.25 84 SER A N 1
ATOM 621 C CA . SER A 1 84 ? 8.764 -11.058 14.585 1.00 41.25 84 SER A CA 1
ATOM 622 C C . SER A 1 84 ? 10.243 -10.836 14.861 1.00 41.25 84 SER A C 1
ATOM 624 O O . SER A 1 84 ? 11.064 -11.480 14.171 1.00 41.25 84 SER A O 1
#

Radius of gyration: 12.81 Å; chains: 1; bounding box: 23×30×34 Å

Secondary structure (DSSP, 8-state):
-EETTEEEETTEEEESS-SS-GGG--TT--EEEEE-TTS-EEEEETTEEEEEEE-S--S---------SS-----PPPPPPPP-